Protein AF-A0A3B6KUF3-F1 (afdb_monomer_lite)

Radius of gyration: 17.23 Å; chains: 1; bounding box: 34×40×46 Å

Sequence (89 aa):
MMRDVALFYSELEACGWPKRYTHDLGGGTMYEYDDWLAEQCGQEGIGGWRKAMYIAARKNVVNRPGSYRDEWDDSHLLPQAHQEFTKYF

Structure (mmCIF, N/CA/C/O backbone):
data_AF-A0A3B6KUF3-F1
#
_entry.id   AF-A0A3B6KUF3-F1
#
loop_
_atom_site.group_PDB
_atom_site.id
_atom_site.type_symbol
_atom_site.label_atom_id
_atom_site.label_alt_id
_atom_site.label_comp_id
_atom_site.label_asym_id
_atom_site.label_entity_id
_atom_site.label_seq_id
_atom_site.pdbx_PDB_ins_code
_atom_site.Cartn_x
_atom_site.Cartn_y
_atom_site.Cartn_z
_atom_site.occupancy
_atom_site.B_iso_or_equiv
_atom_site.auth_seq_id
_atom_site.auth_comp_id
_atom_site.auth_asym_id
_atom_site.auth_atom_id
_atom_site.pdbx_PDB_model_num
ATOM 1 N N . MET A 1 1 ? -7.799 -22.132 -10.612 1.00 79.88 1 MET A N 1
ATOM 2 C CA . MET A 1 1 ? -6.477 -22.408 -10.002 1.00 79.88 1 MET A CA 1
ATOM 3 C C . MET A 1 1 ? -5.355 -22.493 -11.041 1.00 79.88 1 MET A C 1
ATOM 5 O O . MET A 1 1 ? -4.652 -21.512 -11.187 1.00 79.88 1 MET A O 1
ATOM 9 N N . MET A 1 2 ? -5.181 -23.577 -11.816 1.00 94.38 2 MET A N 1
ATOM 10 C CA . MET A 1 2 ? -4.099 -23.612 -12.832 1.00 94.38 2 MET A CA 1
ATOM 11 C C . MET A 1 2 ? -4.380 -22.761 -14.076 1.00 94.38 2 MET A C 1
ATOM 13 O O . MET A 1 2 ? -3.456 -22.193 -14.649 1.00 94.38 2 MET A O 1
ATOM 17 N N . ARG A 1 3 ? -5.652 -22.663 -14.488 1.00 96.12 3 ARG A N 1
ATOM 18 C CA . ARG A 1 3 ? -6.056 -21.823 -15.627 1.00 96.12 3 ARG A CA 1
ATOM 19 C C . ARG A 1 3 ? -5.829 -20.338 -15.343 1.00 96.12 3 ARG A C 1
ATOM 21 O O . ARG A 1 3 ? -5.235 -19.670 -16.174 1.00 96.12 3 ARG A O 1
ATOM 28 N N . ASP A 1 4 ? -6.217 -19.864 -14.161 1.00 94.25 4 ASP A N 1
ATOM 29 C CA . ASP A 1 4 ? -6.048 -18.455 -13.769 1.00 94.25 4 ASP A CA 1
ATOM 30 C C . ASP A 1 4 ? -4.568 -18.072 -13.665 1.00 94.25 4 ASP A C 1
ATOM 32 O O . ASP A 1 4 ? -4.167 -17.020 -14.144 1.00 94.25 4 ASP A O 1
ATOM 36 N N . VAL A 1 5 ? -3.726 -18.969 -13.134 1.00 94.44 5 VAL A N 1
ATOM 37 C CA . VAL A 1 5 ? -2.268 -18.767 -13.106 1.00 94.44 5 VAL A CA 1
ATOM 38 C C . VAL A 1 5 ? -1.687 -18.701 -14.520 1.00 94.44 5 VAL A C 1
ATOM 40 O O . VAL A 1 5 ? -0.838 -17.857 -14.792 1.00 94.44 5 VAL A O 1
ATOM 43 N N . ALA A 1 6 ? -2.139 -19.563 -15.436 1.00 96.38 6 ALA A N 1
ATOM 44 C CA . ALA A 1 6 ? -1.688 -19.524 -16.825 1.00 96.38 6 ALA A CA 1
ATOM 45 C C . ALA A 1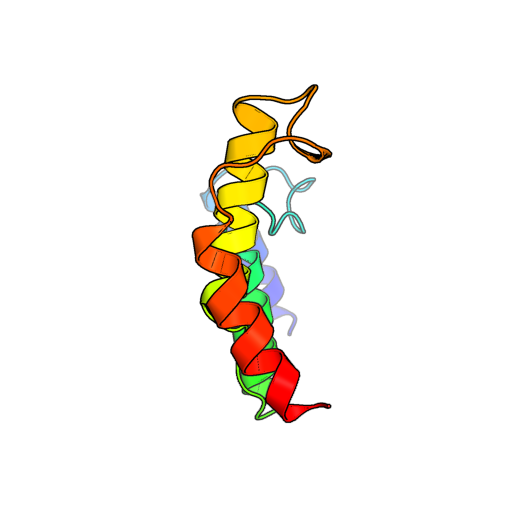 6 ? -2.094 -18.215 -17.522 1.00 96.38 6 ALA A C 1
ATOM 47 O O . ALA A 1 6 ? -1.259 -17.611 -18.189 1.00 96.38 6 ALA A O 1
ATOM 48 N N . LEU A 1 7 ? -3.334 -17.755 -17.313 1.00 96.06 7 LEU A N 1
ATOM 49 C CA . LEU A 1 7 ? -3.816 -16.467 -17.820 1.00 96.06 7 LEU A CA 1
ATOM 50 C C . LEU A 1 7 ? -2.977 -15.307 -17.278 1.00 96.06 7 LEU A C 1
ATOM 52 O O . LEU A 1 7 ? -2.480 -14.508 -18.065 1.00 96.06 7 LEU A O 1
ATOM 56 N N . PHE A 1 8 ? -2.723 -15.280 -15.969 1.00 92.75 8 PHE A N 1
ATOM 57 C CA . PHE A 1 8 ? -1.880 -14.265 -15.341 1.00 92.75 8 PHE A CA 1
ATOM 58 C C . PHE A 1 8 ? -0.468 -14.217 -15.948 1.00 92.75 8 PHE A C 1
ATOM 60 O O . PHE A 1 8 ? 0.029 -13.148 -16.295 1.00 92.75 8 PHE A O 1
ATOM 67 N N . TYR A 1 9 ? 0.185 -15.368 -16.152 1.00 94.62 9 TYR A N 1
ATOM 68 C CA . TYR A 1 9 ? 1.495 -15.392 -16.812 1.00 94.62 9 TYR A CA 1
ATOM 69 C C . TYR A 1 9 ? 1.440 -14.918 -18.270 1.00 94.62 9 TYR A C 1
ATOM 71 O O . TYR A 1 9 ? 2.369 -14.237 -18.704 1.00 94.62 9 TYR A O 1
ATOM 79 N N . SER A 1 10 ? 0.375 -15.238 -19.013 1.00 95.62 10 SER A N 1
ATOM 80 C CA . SER A 1 10 ? 0.173 -14.728 -20.375 1.00 95.62 10 SER A CA 1
ATOM 81 C C . SER A 1 10 ? -0.029 -13.209 -20.407 1.00 95.62 10 SER A C 1
ATOM 83 O O . SER A 1 10 ? 0.498 -12.551 -21.299 1.00 95.62 10 SER A O 1
ATOM 85 N N . GLU A 1 11 ? -0.733 -12.633 -19.431 1.00 93.12 11 GLU A N 1
ATOM 86 C CA . GLU A 1 11 ? -0.902 -11.179 -19.294 1.00 93.12 11 GLU A CA 1
ATOM 87 C C . GLU A 1 11 ? 0.420 -10.476 -18.967 1.00 93.12 11 GLU A C 1
ATOM 89 O O . GLU A 1 11 ? 0.750 -9.460 -19.584 1.00 93.12 11 GLU A O 1
ATOM 94 N N . LEU A 1 12 ? 1.217 -11.043 -18.052 1.00 92.56 12 LEU A N 1
ATOM 95 C CA . LEU A 1 12 ? 2.560 -10.539 -17.753 1.00 92.56 12 LEU A CA 1
ATOM 96 C C . LEU A 1 12 ? 3.458 -10.580 -18.997 1.00 92.56 12 LEU A C 1
ATOM 98 O O . LEU A 1 12 ? 4.159 -9.610 -19.283 1.00 92.56 12 LEU A O 1
ATOM 102 N N . GLU A 1 13 ? 3.424 -11.680 -19.754 1.00 95.06 13 GLU A N 1
ATOM 103 C CA . GLU A 1 13 ? 4.194 -11.830 -20.991 1.00 95.06 13 GLU A CA 1
ATOM 104 C C . GLU A 1 13 ? 3.759 -10.821 -22.062 1.00 95.06 13 GLU A C 1
ATOM 106 O O . GLU A 1 13 ? 4.612 -10.159 -22.654 1.00 95.06 13 GLU A O 1
ATOM 111 N N . ALA A 1 14 ? 2.450 -10.625 -22.251 1.00 95.81 14 ALA A N 1
ATOM 112 C CA . ALA A 1 14 ? 1.905 -9.633 -23.178 1.00 95.81 14 ALA A CA 1
ATOM 113 C C . ALA A 1 14 ? 2.300 -8.191 -22.806 1.00 95.81 14 ALA A C 1
ATOM 115 O O . ALA A 1 14 ? 2.541 -7.369 -23.689 1.00 95.81 14 ALA A O 1
ATOM 116 N N . CYS A 1 15 ? 2.428 -7.892 -21.509 1.00 91.62 15 CYS A N 1
ATOM 117 C CA . CYS A 1 15 ? 2.919 -6.606 -21.010 1.00 91.62 15 CYS A CA 1
ATOM 118 C C . CYS A 1 15 ? 4.457 -6.482 -21.029 1.00 91.62 15 CYS A C 1
ATOM 120 O O . CYS A 1 15 ? 4.991 -5.450 -20.619 1.00 91.62 15 CYS A O 1
ATOM 122 N N . GLY A 1 16 ? 5.187 -7.523 -21.450 1.00 94.00 16 GLY A N 1
ATOM 123 C CA . GLY A 1 16 ? 6.651 -7.555 -21.436 1.00 94.00 16 GLY A CA 1
ATOM 124 C C . GLY A 1 16 ? 7.265 -7.578 -20.030 1.00 94.00 16 GLY A C 1
ATOM 125 O O . GLY A 1 16 ? 8.432 -7.218 -19.864 1.00 94.00 16 GLY A O 1
ATOM 126 N N . TRP A 1 17 ? 6.502 -7.975 -19.007 1.00 91.50 17 TRP A N 1
ATOM 127 C CA . TRP A 1 17 ? 6.956 -7.982 -17.618 1.00 91.50 17 TRP A CA 1
ATOM 128 C C . TRP A 1 17 ? 7.942 -9.128 -17.347 1.00 91.50 17 TRP A C 1
ATOM 130 O O . TRP A 1 17 ? 7.619 -10.303 -17.546 1.00 91.50 17 TRP A O 1
ATOM 140 N N . PRO A 1 18 ? 9.155 -8.837 -16.840 1.00 93.94 18 PRO A N 1
ATOM 141 C CA . PRO A 1 18 ? 10.099 -9.879 -16.458 1.00 93.94 18 PRO A CA 1
ATOM 142 C C . PRO A 1 18 ? 9.554 -10.786 -15.348 1.00 93.94 18 PRO A C 1
ATOM 144 O O . PRO A 1 18 ? 9.081 -10.299 -14.324 1.00 93.94 18 PRO A O 1
ATOM 147 N N . LYS A 1 19 ? 9.759 -12.106 -15.472 1.00 93.38 19 LYS A N 1
ATOM 148 C CA . LYS A 1 19 ? 9.320 -13.115 -14.479 1.00 93.38 19 LYS A CA 1
ATOM 149 C C . LYS A 1 19 ? 9.785 -12.850 -13.040 1.00 93.38 19 LYS A C 1
ATOM 151 O O . LYS A 1 19 ? 9.141 -13.276 -12.092 1.00 93.38 19 LYS A O 1
ATOM 156 N N . ARG A 1 20 ? 10.897 -12.132 -12.845 1.00 94.25 20 ARG A N 1
ATOM 157 C CA . ARG A 1 20 ? 11.365 -11.747 -11.498 1.00 94.25 20 ARG A CA 1
ATOM 158 C C . ARG A 1 20 ? 10.388 -10.827 -10.750 1.00 94.25 20 ARG A C 1
ATOM 160 O O . ARG A 1 20 ? 10.485 -10.736 -9.535 1.00 94.25 20 ARG A O 1
ATOM 167 N N . TYR A 1 21 ? 9.471 -10.169 -11.462 1.00 91.31 21 TYR A N 1
ATOM 168 C CA . TYR A 1 21 ? 8.447 -9.288 -10.900 1.00 91.31 21 TYR A CA 1
ATOM 169 C C . TYR A 1 21 ? 7.063 -9.947 -10.818 1.00 91.31 21 TYR A C 1
ATOM 171 O O . TYR A 1 21 ? 6.090 -9.268 -10.528 1.00 91.31 21 TYR A O 1
ATOM 179 N N . THR A 1 22 ? 6.940 -11.262 -11.043 1.00 92.19 22 THR A N 1
ATOM 180 C CA . THR A 1 22 ? 5.642 -11.971 -11.005 1.00 92.19 22 THR A CA 1
ATOM 181 C C . THR A 1 22 ? 4.875 -11.774 -9.693 1.00 92.19 22 THR A C 1
ATOM 183 O O . THR A 1 22 ? 3.650 -11.805 -9.692 1.00 92.19 22 THR A O 1
ATOM 186 N N . HIS A 1 23 ? 5.580 -11.563 -8.583 1.00 91.25 23 HIS A N 1
ATOM 187 C CA . HIS A 1 23 ? 4.981 -11.333 -7.264 1.00 91.25 23 HIS A CA 1
ATOM 188 C C . HIS A 1 23 ? 5.133 -9.883 -6.788 1.00 91.25 23 HIS A C 1
ATOM 190 O O . HIS A 1 23 ? 4.891 -9.588 -5.620 1.00 91.25 23 HIS A O 1
ATOM 196 N N . ASP A 1 24 ? 5.571 -8.981 -7.668 1.00 89.00 24 ASP A N 1
ATOM 197 C CA . ASP A 1 24 ? 5.675 -7.563 -7.351 1.00 89.00 24 ASP A CA 1
ATOM 198 C C . ASP A 1 24 ? 4.303 -6.898 -7.505 1.00 89.00 24 ASP A C 1
ATOM 200 O O . ASP A 1 24 ? 3.897 -6.487 -8.589 1.00 89.00 24 ASP A O 1
ATOM 204 N N . LEU A 1 25 ? 3.583 -6.809 -6.388 1.00 82.38 25 LEU A N 1
ATOM 205 C CA . LEU A 1 25 ? 2.306 -6.097 -6.274 1.00 82.38 25 LEU A CA 1
ATOM 206 C C . LEU A 1 25 ? 2.502 -4.608 -5.907 1.00 82.38 25 LEU A C 1
ATOM 208 O O . LEU A 1 25 ? 1.539 -3.864 -5.717 1.00 82.38 25 LEU A O 1
ATOM 212 N N . GLY A 1 26 ? 3.756 -4.150 -5.781 1.00 66.38 26 GLY A N 1
ATOM 213 C CA . GLY A 1 26 ? 4.132 -2.835 -5.250 1.00 66.38 26 GLY A CA 1
ATOM 214 C C . GLY A 1 26 ? 3.890 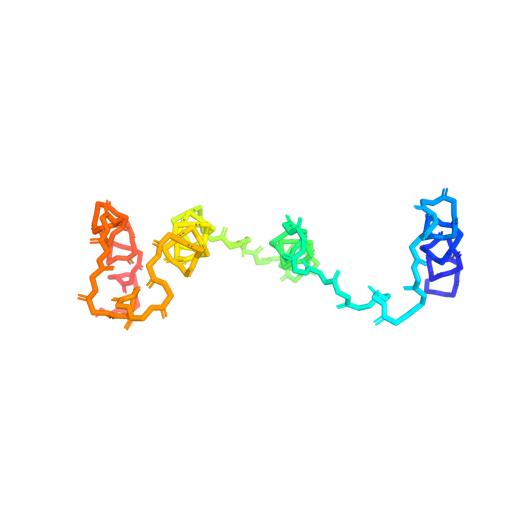-1.655 -6.197 1.00 66.38 26 GLY A C 1
ATOM 215 O O . GLY A 1 26 ? 4.122 -0.508 -5.813 1.00 66.38 26 GLY A O 1
ATOM 216 N N . GLY A 1 27 ? 3.403 -1.916 -7.414 1.00 64.69 27 GLY A N 1
ATOM 217 C CA . GLY A 1 27 ? 3.060 -0.927 -8.442 1.00 64.69 27 GLY A CA 1
ATOM 218 C C . GLY A 1 27 ? 1.685 -0.266 -8.286 1.00 64.69 27 GLY A C 1
ATOM 219 O O . GLY A 1 27 ? 1.204 0.339 -9.238 1.00 64.69 27 GLY A O 1
ATOM 220 N N . GLY A 1 28 ? 1.053 -0.382 -7.114 1.00 63.28 28 GLY A N 1
ATOM 221 C CA . GLY A 1 28 ? -0.263 0.202 -6.840 1.00 63.28 28 GLY A CA 1
ATOM 222 C C . GLY A 1 28 ? -1.439 -0.767 -6.948 1.00 63.28 28 GLY A C 1
ATOM 223 O O . GLY A 1 28 ? -2.558 -0.285 -6.944 1.00 63.28 28 GLY A O 1
ATOM 224 N N . THR A 1 29 ? -1.191 -2.082 -7.024 1.00 70.56 29 THR A N 1
ATOM 225 C CA . THR A 1 29 ? -2.230 -3.135 -7.045 1.00 70.56 29 THR A CA 1
ATOM 226 C C . THR A 1 29 ? -2.326 -3.943 -5.744 1.00 70.56 29 THR A C 1
ATOM 228 O O . THR A 1 29 ? -3.137 -4.862 -5.628 1.00 70.56 29 THR A O 1
ATOM 231 N N . MET A 1 30 ? -1.477 -3.640 -4.754 1.00 82.25 30 MET A N 1
ATOM 232 C CA . MET A 1 30 ? -1.451 -4.354 -3.472 1.00 82.25 30 MET A CA 1
ATOM 233 C C . MET A 1 30 ? -2.797 -4.254 -2.741 1.00 82.25 30 MET A C 1
ATOM 235 O O . MET A 1 30 ? -3.257 -5.240 -2.176 1.00 82.25 30 MET A O 1
ATOM 239 N N . TYR A 1 31 ? -3.456 -3.093 -2.795 1.00 87.19 31 TYR A N 1
ATOM 240 C CA . TYR A 1 31 ? -4.744 -2.892 -2.126 1.00 87.19 31 TYR A CA 1
ATOM 241 C C . TYR A 1 31 ? -5.882 -3.617 -2.813 1.00 87.19 31 TYR A C 1
ATOM 243 O O . TYR A 1 31 ? -6.787 -4.088 -2.148 1.00 87.19 31 TYR A O 1
ATOM 251 N N . GLU A 1 32 ? -5.842 -3.693 -4.133 1.00 88.19 32 GLU A N 1
ATOM 252 C CA . GLU A 1 32 ? -6.814 -4.390 -4.957 1.00 88.19 32 GLU A CA 1
ATOM 253 C C . GLU A 1 32 ? -6.748 -5.891 -4.673 1.00 88.19 32 GLU A C 1
ATOM 255 O O . GLU A 1 32 ? -7.782 -6.544 -4.569 1.00 88.19 32 GLU A O 1
ATOM 260 N N . TYR A 1 33 ? -5.539 -6.427 -4.481 1.00 90.62 33 TYR A N 1
ATOM 261 C CA . TYR A 1 33 ? -5.351 -7.808 -4.051 1.00 90.62 33 TYR A CA 1
ATOM 262 C C . TYR A 1 33 ? -5.854 -8.047 -2.618 1.00 90.62 33 TYR A C 1
ATOM 264 O O . TYR A 1 33 ? -6.569 -9.021 -2.378 1.00 90.62 33 TYR A O 1
ATOM 272 N N . ASP A 1 34 ? -5.524 -7.156 -1.680 1.00 91.50 34 ASP A N 1
ATOM 273 C CA . ASP A 1 34 ? -5.983 -7.255 -0.290 1.00 91.50 34 ASP A CA 1
ATOM 274 C C . ASP A 1 34 ? -7.516 -7.132 -0.179 1.00 91.50 34 ASP A C 1
ATOM 276 O O . ASP A 1 34 ? -8.147 -7.908 0.538 1.00 91.50 34 ASP A O 1
ATOM 280 N N . ASP A 1 35 ? -8.129 -6.203 -0.918 1.00 92.62 35 ASP A N 1
ATOM 281 C CA . ASP A 1 35 ? -9.583 -6.022 -0.979 1.00 92.62 35 ASP A CA 1
ATOM 282 C C . ASP A 1 35 ? -10.266 -7.242 -1.605 1.00 92.62 35 ASP A C 1
ATOM 284 O O . ASP A 1 35 ? -11.277 -7.714 -1.083 1.00 92.62 35 ASP A O 1
ATOM 288 N N . TRP A 1 36 ? -9.695 -7.793 -2.684 1.00 93.25 36 TRP A N 1
ATOM 289 C CA . TRP A 1 36 ? -10.196 -9.022 -3.298 1.00 93.25 36 TRP A CA 1
ATOM 290 C C . TRP A 1 36 ? -10.176 -10.187 -2.302 1.00 93.25 36 TRP A C 1
ATOM 292 O O . TRP A 1 36 ? -11.165 -10.913 -2.188 1.00 93.25 36 TRP A O 1
ATOM 302 N N . LEU A 1 37 ? -9.090 -10.348 -1.535 1.00 94.81 37 LEU A N 1
ATOM 303 C CA . LEU A 1 37 ? -8.998 -11.361 -0.480 1.00 94.81 37 LEU A CA 1
ATOM 304 C C . LEU A 1 37 ? -10.015 -11.131 0.645 1.00 94.81 37 LEU A C 1
ATOM 306 O O . LEU A 1 37 ? -10.648 -12.090 1.096 1.00 94.81 37 LEU A O 1
ATOM 310 N N . ALA A 1 38 ? -10.173 -9.886 1.100 1.00 95.44 38 ALA A N 1
ATOM 311 C CA . ALA A 1 38 ? -11.146 -9.527 2.126 1.00 95.44 38 ALA A CA 1
ATOM 312 C C . ALA A 1 38 ? -12.572 -9.895 1.689 1.00 95.44 38 ALA A C 1
ATOM 314 O O . ALA A 1 38 ? -13.291 -10.542 2.452 1.00 95.44 38 ALA A O 1
ATOM 315 N N . GLU A 1 39 ? -12.936 -9.603 0.436 1.00 95.88 39 GLU A N 1
ATOM 316 C CA . GLU A 1 39 ? -14.222 -9.985 -0.155 1.00 95.88 39 GLU A CA 1
ATOM 317 C C . GLU A 1 39 ? -14.431 -11.507 -0.134 1.00 95.88 39 GLU A C 1
ATOM 319 O O . GLU A 1 39 ? -15.488 -11.974 0.295 1.00 95.88 39 GLU A O 1
ATOM 324 N N . GLN A 1 40 ? -13.409 -12.299 -0.494 1.00 95.50 40 GLN A N 1
ATOM 325 C CA 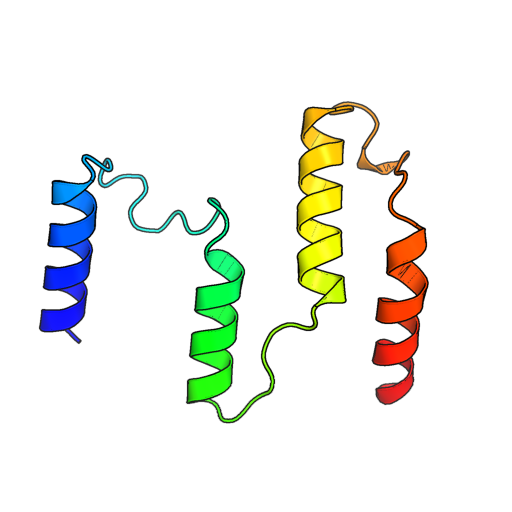. GLN A 1 40 ? -13.495 -13.768 -0.422 1.00 95.50 40 GLN A CA 1
ATOM 326 C C . GLN A 1 40 ? -13.747 -14.279 1.008 1.00 95.50 40 GLN A C 1
ATOM 328 O O . GLN A 1 40 ? -14.283 -15.372 1.195 1.00 95.50 40 GLN A O 1
ATOM 333 N N . CYS A 1 41 ? -13.365 -13.497 2.019 1.00 97.06 41 CYS A N 1
ATOM 334 C CA . CYS A 1 41 ? -13.540 -13.817 3.435 1.00 97.06 41 CYS A CA 1
ATOM 335 C C . CYS A 1 41 ? -14.790 -13.162 4.056 1.00 97.06 41 CYS A C 1
ATOM 337 O O . CYS A 1 41 ? -15.001 -13.276 5.268 1.00 97.06 41 CYS A O 1
ATOM 339 N N . GLY A 1 42 ? -15.598 -12.444 3.266 1.00 96.12 42 GLY A N 1
ATOM 340 C CA . GLY A 1 42 ? -16.730 -11.658 3.764 1.00 96.12 42 GLY A CA 1
ATOM 341 C C . GLY A 1 42 ? -16.317 -10.546 4.736 1.00 96.12 42 GLY A C 1
ATOM 342 O O . GLY A 1 42 ? -17.078 -10.214 5.641 1.00 96.12 42 GLY A O 1
ATOM 343 N N . GLN A 1 43 ? -15.093 -10.033 4.597 1.00 95.19 43 GLN A N 1
ATOM 344 C CA . GLN A 1 43 ? -14.540 -8.945 5.398 1.00 95.19 43 GLN A CA 1
ATOM 345 C C . GLN A 1 43 ? -14.579 -7.628 4.620 1.00 95.19 43 GLN A C 1
ATOM 347 O O . GLN A 1 43 ? -14.617 -7.611 3.389 1.00 95.19 43 GLN A O 1
ATOM 352 N N . GLU A 1 44 ? -14.538 -6.515 5.347 1.00 92.44 44 GLU A N 1
ATOM 353 C CA . GLU A 1 44 ? -14.348 -5.202 4.735 1.00 92.44 44 GLU A CA 1
ATOM 354 C C . GLU A 1 44 ? -12.916 -5.071 4.197 1.00 92.44 44 GLU A C 1
ATOM 356 O O . GLU A 1 44 ? -11.955 -5.545 4.811 1.00 92.44 44 GLU A O 1
ATOM 361 N N . GLY A 1 45 ? -12.783 -4.427 3.037 1.00 90.62 45 GLY A N 1
ATOM 362 C CA . GLY A 1 45 ? -11.488 -4.113 2.442 1.00 90.62 45 GLY A CA 1
ATOM 363 C C . GLY A 1 45 ? -10.693 -3.091 3.258 1.00 90.62 45 GLY A C 1
ATOM 364 O O . GLY A 1 45 ? -11.135 -2.563 4.281 1.00 90.62 45 GLY A O 1
ATOM 365 N N . ILE A 1 46 ? -9.495 -2.769 2.783 1.00 88.50 46 ILE A N 1
ATOM 366 C CA . ILE A 1 46 ? -8.619 -1.809 3.449 1.00 88.50 46 ILE A CA 1
ATOM 367 C C . ILE A 1 46 ? -9.258 -0.413 3.440 1.00 88.50 46 ILE A C 1
ATOM 369 O O . ILE A 1 46 ? -9.574 0.145 2.386 1.00 88.50 46 ILE A O 1
ATOM 373 N N . GLY A 1 47 ? -9.367 0.194 4.627 1.00 85.19 47 GLY A N 1
ATOM 374 C CA . GLY A 1 47 ? -9.875 1.554 4.800 1.00 85.19 47 GLY A CA 1
ATOM 375 C C . GLY A 1 47 ? -9.134 2.586 3.939 1.00 85.19 47 GLY A C 1
ATOM 376 O O . GLY A 1 47 ? -7.905 2.568 3.819 1.00 85.19 47 GLY A O 1
ATOM 377 N N . GLY A 1 48 ? -9.881 3.526 3.350 1.00 89.31 48 GLY A N 1
ATOM 378 C CA . GLY A 1 48 ? -9.342 4.511 2.400 1.00 89.31 48 GLY A CA 1
ATOM 379 C C . GLY A 1 48 ? -8.206 5.375 2.961 1.00 89.31 48 GLY A C 1
ATOM 380 O O . GLY A 1 48 ? -7.255 5.683 2.240 1.00 89.31 48 GLY A O 1
ATOM 381 N N . TRP A 1 49 ? -8.241 5.690 4.261 1.00 93.06 49 TRP A N 1
ATOM 382 C CA . TRP A 1 49 ? -7.168 6.427 4.939 1.00 93.06 49 TRP A CA 1
ATOM 383 C C . TRP A 1 49 ? -5.832 5.675 4.876 1.00 93.06 49 TRP A C 1
ATOM 385 O O . TRP A 1 49 ? -4.786 6.290 4.682 1.00 93.06 49 TRP A O 1
ATOM 395 N N . ARG A 1 50 ? -5.849 4.338 4.965 1.00 92.94 50 ARG A N 1
ATOM 396 C CA . ARG A 1 50 ? -4.636 3.512 4.965 1.00 92.94 50 ARG A CA 1
ATOM 3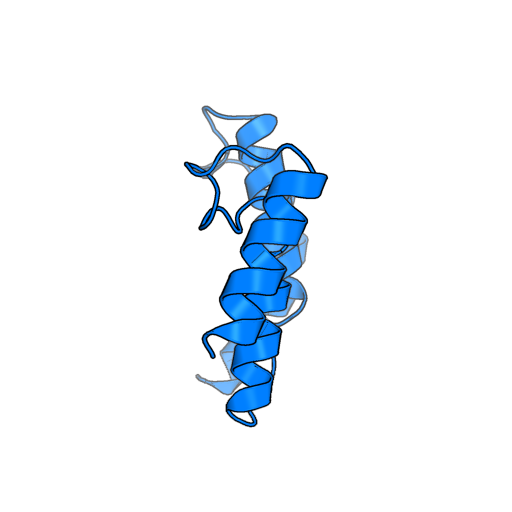97 C C . ARG A 1 50 ? -3.984 3.481 3.585 1.00 92.94 50 ARG A C 1
ATOM 399 O O . ARG A 1 50 ? -2.758 3.561 3.491 1.00 92.94 50 ARG A O 1
ATOM 406 N N . LYS A 1 51 ? -4.793 3.449 2.519 1.00 91.44 51 LYS A N 1
ATOM 407 C CA . LYS A 1 51 ? -4.315 3.593 1.131 1.00 91.44 51 LYS A CA 1
ATOM 408 C C . LYS A 1 51 ? -3.688 4.974 0.916 1.00 91.44 51 LYS A C 1
ATOM 410 O O . LYS A 1 51 ? -2.579 5.078 0.394 1.00 91.44 51 LYS A O 1
ATOM 415 N N . ALA A 1 52 ? -4.356 6.029 1.390 1.00 92.31 52 ALA A N 1
ATOM 416 C CA . ALA A 1 52 ? -3.858 7.400 1.296 1.00 92.31 52 ALA A CA 1
ATOM 417 C C . ALA A 1 52 ? -2.522 7.591 2.039 1.00 92.31 52 ALA A C 1
ATOM 419 O O . ALA A 1 52 ? -1.589 8.166 1.476 1.00 92.31 52 ALA A O 1
A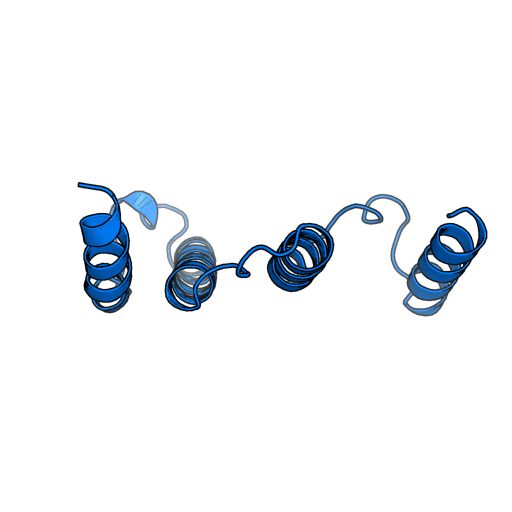TOM 420 N N . MET A 1 53 ? -2.395 7.054 3.259 1.00 94.56 53 MET A N 1
ATOM 421 C CA . MET A 1 53 ? -1.162 7.148 4.050 1.00 94.56 53 MET A CA 1
ATOM 422 C C . MET A 1 53 ? 0.016 6.449 3.373 1.00 94.56 53 MET A C 1
ATOM 424 O O . MET A 1 53 ? 1.121 6.982 3.370 1.00 94.56 53 MET A O 1
ATOM 428 N N . TYR A 1 54 ? -0.186 5.288 2.747 1.00 92.06 54 TYR A N 1
ATOM 429 C CA . TYR A 1 54 ? 0.904 4.642 2.015 1.00 92.06 54 TYR A CA 1
ATOM 430 C C . TYR A 1 54 ? 1.363 5.452 0.804 1.00 92.06 54 TYR A C 1
ATOM 432 O O . TYR A 1 54 ? 2.567 5.600 0.595 1.00 92.06 54 TYR A O 1
ATOM 440 N N . ILE A 1 55 ? 0.429 5.988 0.009 1.00 91.62 55 ILE A N 1
ATOM 441 C CA . ILE A 1 55 ? 0.769 6.816 -1.156 1.00 91.62 55 ILE A CA 1
ATOM 442 C C . ILE A 1 55 ? 1.571 8.041 -0.702 1.00 91.62 55 ILE A C 1
ATOM 444 O O . ILE A 1 55 ? 2.611 8.354 -1.289 1.00 91.62 55 ILE A O 1
ATOM 448 N N . ALA A 1 56 ? 1.130 8.701 0.372 1.00 94.25 56 ALA A N 1
ATOM 449 C CA . ALA A 1 56 ? 1.834 9.835 0.953 1.00 94.25 56 ALA A CA 1
ATOM 450 C C . ALA A 1 56 ? 3.228 9.446 1.473 1.00 94.25 56 ALA A C 1
ATOM 452 O O . ALA A 1 56 ? 4.218 10.075 1.098 1.00 94.25 56 ALA A O 1
ATOM 453 N N . ALA A 1 57 ? 3.343 8.346 2.220 1.00 93.44 57 ALA A N 1
ATOM 454 C CA . ALA A 1 57 ? 4.622 7.842 2.711 1.00 93.44 57 ALA A CA 1
ATOM 455 C C . ALA A 1 57 ? 5.592 7.503 1.566 1.00 93.44 57 ALA A C 1
ATOM 457 O O . ALA A 1 57 ? 6.764 7.875 1.618 1.00 93.44 57 ALA A O 1
ATOM 458 N N . ARG A 1 58 ? 5.122 6.860 0.487 1.00 92.50 58 ARG A N 1
ATOM 459 C CA . ARG A 1 58 ? 5.940 6.581 -0.708 1.00 92.50 58 ARG A CA 1
ATOM 460 C C . ARG A 1 58 ? 6.405 7.864 -1.387 1.00 92.50 58 ARG A C 1
ATOM 462 O O . ARG A 1 58 ? 7.568 7.952 -1.776 1.00 92.50 58 ARG A O 1
ATOM 469 N N . LYS A 1 59 ? 5.536 8.871 -1.483 1.00 94.00 59 LYS A N 1
ATOM 470 C CA . LYS A 1 59 ? 5.905 10.197 -1.991 1.00 94.00 59 LYS A CA 1
ATOM 471 C C . LYS A 1 59 ? 6.964 10.862 -1.105 1.00 94.00 59 LYS A C 1
ATOM 473 O O . LYS A 1 59 ? 7.916 11.427 -1.636 1.00 94.00 59 LYS A O 1
ATOM 478 N N . ASN A 1 60 ? 6.863 10.737 0.217 1.00 96.12 60 ASN A N 1
ATOM 479 C CA . ASN A 1 60 ? 7.863 11.264 1.147 1.00 96.12 60 ASN A CA 1
ATOM 480 C C . ASN A 1 60 ? 9.211 10.538 0.998 1.00 96.12 60 ASN A C 1
ATOM 482 O O . ASN A 1 60 ? 10.243 11.198 0.960 1.00 96.12 60 ASN A O 1
ATOM 486 N N . VAL A 1 61 ? 9.230 9.212 0.810 1.00 95.31 61 VAL A N 1
ATOM 487 C CA . VAL A 1 61 ? 10.471 8.461 0.518 1.00 95.31 61 VAL A CA 1
ATOM 488 C C . VAL A 1 61 ? 11.172 9.003 -0.729 1.00 95.31 61 VAL A C 1
ATOM 490 O O . VAL A 1 61 ? 12.390 9.154 -0.727 1.00 95.31 61 VAL A O 1
ATOM 493 N N . VAL A 1 62 ? 10.414 9.310 -1.786 1.00 94.56 62 VAL A N 1
ATOM 494 C CA . VAL A 1 62 ? 10.964 9.862 -3.035 1.00 94.56 62 VAL A CA 1
ATOM 495 C C . VAL A 1 62 ? 11.456 11.299 -2.846 1.00 94.56 62 VAL A C 1
ATOM 497 O O . VAL A 1 62 ? 12.543 11.639 -3.304 1.00 94.56 62 VAL A O 1
ATOM 500 N N . ASN A 1 63 ? 10.681 12.139 -2.159 1.00 95.88 63 ASN A N 1
ATOM 501 C CA . ASN A 1 63 ? 10.977 13.566 -2.025 1.00 95.88 63 ASN A CA 1
ATOM 502 C C . ASN A 1 63 ? 12.057 13.877 -0.981 1.00 95.88 63 ASN A C 1
ATOM 504 O O . ASN A 1 63 ? 12.766 14.872 -1.109 1.00 95.88 63 ASN A O 1
ATOM 508 N N . ARG A 1 64 ? 12.155 13.066 0.075 1.00 95.69 64 ARG A N 1
ATOM 509 C CA . ARG A 1 64 ? 13.020 13.300 1.241 1.00 95.69 64 ARG A CA 1
ATOM 510 C C . ARG A 1 64 ? 13.576 11.984 1.808 1.00 95.69 64 ARG A C 1
ATOM 512 O O . ARG A 1 64 ? 13.347 11.656 2.971 1.00 95.69 64 ARG A O 1
ATOM 519 N N . PRO A 1 65 ? 14.351 11.211 1.028 1.00 95.94 65 PRO A N 1
ATOM 520 C CA . PRO A 1 65 ? 14.793 9.864 1.412 1.00 95.94 65 PRO A CA 1
ATOM 521 C C . PRO A 1 65 ? 15.572 9.802 2.737 1.00 95.94 65 PRO A C 1
ATOM 523 O O . PRO A 1 65 ? 15.549 8.770 3.404 1.00 95.94 65 PRO A O 1
ATOM 526 N N . GLY A 1 66 ? 16.242 10.893 3.125 1.00 97.75 66 GLY A N 1
ATOM 527 C CA . GLY A 1 66 ? 17.001 10.989 4.374 1.00 97.75 66 GLY A CA 1
ATOM 528 C C . GLY A 1 66 ? 16.197 11.412 5.607 1.00 97.75 66 GLY A C 1
ATOM 529 O O . GLY A 1 66 ? 16.666 11.153 6.708 1.00 97.75 66 GLY A O 1
ATOM 530 N N . SER A 1 67 ? 15.017 12.029 5.446 1.00 97.44 67 SER A N 1
ATOM 531 C CA . SER A 1 67 ? 14.228 12.582 6.566 1.00 97.44 67 SER A CA 1
ATOM 532 C C . SER A 1 67 ? 12.756 12.165 6.583 1.00 97.44 67 SER A C 1
ATOM 534 O O . SER A 1 67 ? 12.050 12.501 7.523 1.00 97.44 67 SER A O 1
ATOM 536 N N . TYR A 1 68 ? 12.266 11.381 5.612 1.00 96.88 68 TYR A N 1
ATOM 537 C CA . TYR A 1 68 ? 10.838 11.024 5.501 1.00 96.88 68 TYR A CA 1
ATOM 538 C C . TYR A 1 68 ? 10.231 10.331 6.730 1.00 96.88 68 TYR A C 1
ATOM 540 O O . TYR A 1 68 ? 9.009 10.265 6.847 1.00 96.88 68 TYR A O 1
ATOM 548 N N . ARG A 1 69 ? 11.070 9.747 7.596 1.00 96.50 69 ARG A N 1
ATOM 549 C CA . ARG A 1 69 ? 10.637 9.097 8.840 1.00 96.50 69 ARG A CA 1
ATOM 550 C C . ARG A 1 69 ? 10.398 10.088 9.974 1.00 96.50 69 ARG A C 1
ATOM 552 O O . ARG A 1 69 ? 9.628 9.772 10.871 1.00 96.50 69 ARG A O 1
ATOM 559 N N . ASP A 1 70 ? 11.043 11.244 9.912 1.00 97.69 70 ASP A N 1
ATOM 560 C CA . ASP A 1 70 ? 10.995 12.288 10.933 1.00 97.69 70 ASP A CA 1
ATOM 561 C C . ASP A 1 70 ? 10.153 13.492 10.467 1.00 97.69 70 ASP A C 1
ATOM 563 O O . ASP A 1 70 ? 9.597 14.216 11.288 1.00 97.69 70 ASP A O 1
ATOM 567 N N . GLU A 1 71 ? 10.016 13.688 9.149 1.00 95.62 71 GLU A N 1
ATOM 568 C CA . GLU A 1 71 ? 9.350 14.835 8.525 1.00 95.62 71 GLU A CA 1
ATOM 569 C C . GLU A 1 71 ? 8.319 14.400 7.469 1.00 95.62 71 GLU A C 1
ATOM 571 O O . GLU A 1 71 ? 8.652 13.770 6.457 1.00 95.62 71 GLU A O 1
ATOM 576 N N . TRP A 1 72 ? 7.054 14.790 7.650 1.00 95.31 72 TRP A N 1
ATOM 577 C CA . TRP A 1 72 ? 5.961 14.443 6.739 1.00 95.31 72 TRP A CA 1
ATOM 578 C C . TRP A 1 72 ? 4.835 15.496 6.736 1.00 95.31 72 TRP A C 1
ATOM 580 O O . TRP A 1 72 ? 4.573 16.140 7.750 1.00 95.31 72 TRP A O 1
ATOM 590 N N . ASP A 1 73 ? 4.165 15.681 5.590 1.00 92.62 73 ASP A N 1
ATOM 591 C CA . ASP A 1 73 ? 3.120 16.716 5.393 1.00 92.62 73 ASP A CA 1
ATOM 592 C C . ASP A 1 73 ? 1.694 16.127 5.356 1.00 92.62 73 ASP A C 1
ATOM 594 O O . ASP A 1 73 ? 0.697 16.805 5.097 1.00 92.62 73 ASP A O 1
ATOM 598 N N . ASP A 1 74 ? 1.577 14.828 5.608 1.00 94.94 74 ASP A N 1
ATOM 599 C CA . ASP A 1 74 ? 0.354 14.031 5.536 1.00 94.94 74 ASP A CA 1
ATOM 600 C C . ASP A 1 74 ? -0.297 13.782 6.903 1.00 94.94 74 ASP A C 1
ATOM 602 O O . ASP A 1 74 ? -1.187 12.946 7.036 1.00 94.94 74 ASP A O 1
ATOM 606 N N . SER A 1 75 ? 0.054 14.582 7.915 1.00 95.56 75 SER A N 1
ATOM 607 C CA . SER A 1 75 ? -0.567 14.540 9.250 1.00 95.56 75 SER A CA 1
ATOM 608 C C . SER A 1 75 ? -2.088 14.735 9.230 1.00 95.56 75 SER A C 1
ATOM 610 O O . SER A 1 75 ? -2.780 14.284 10.138 1.00 95.56 75 SER A O 1
ATOM 612 N N . HIS A 1 76 ? -2.636 15.353 8.178 1.00 94.81 76 HIS A N 1
ATOM 613 C CA . HIS A 1 76 ? -4.081 15.484 7.971 1.00 94.81 76 HIS A CA 1
ATOM 614 C C . HIS A 1 76 ? -4.801 14.137 7.753 1.00 94.81 76 HIS A C 1
ATOM 616 O O . HIS A 1 76 ? -6.024 14.090 7.864 1.00 94.81 76 HIS A O 1
ATOM 622 N N . LEU A 1 77 ? -4.072 13.048 7.472 1.00 95.06 77 LEU A N 1
ATOM 623 C CA . LEU A 1 77 ? -4.617 11.690 7.347 1.00 95.06 77 LEU A CA 1
ATOM 624 C C . LEU A 1 77 ? -4.761 10.974 8.702 1.00 95.06 77 LEU A C 1
ATOM 626 O O . LEU A 1 77 ? -5.552 10.038 8.821 1.00 95.06 77 LEU A O 1
ATOM 630 N N . LEU A 1 78 ? -4.045 11.427 9.740 1.00 95.19 78 LEU A N 1
ATOM 631 C CA . LEU A 1 78 ? -4.052 10.802 11.069 1.00 95.19 78 LEU A CA 1
ATOM 632 C C . LEU A 1 78 ? -5.435 10.779 11.747 1.00 95.19 78 LEU A C 1
ATOM 634 O O . LEU A 1 78 ? -5.776 9.745 12.323 1.00 95.19 78 LEU A O 1
ATOM 638 N N . PRO A 1 79 ? -6.269 11.842 11.686 1.00 95.94 79 PRO A N 1
ATOM 639 C CA . PRO A 1 79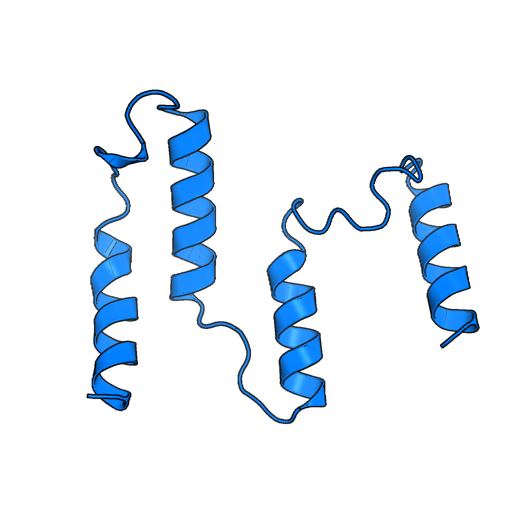 ? -7.568 11.837 12.357 1.00 95.94 79 PRO A CA 1
ATOM 640 C C . PRO A 1 79 ? -8.489 10.697 11.909 1.00 95.94 79 PRO A C 1
ATOM 642 O O . PRO A 1 79 ? -9.178 10.118 12.744 1.00 95.94 79 PRO A O 1
ATOM 645 N N . GLN A 1 80 ? -8.474 10.337 10.619 1.00 93.50 80 GLN A N 1
ATOM 646 C CA . GLN A 1 80 ? -9.301 9.244 10.091 1.00 93.50 80 GLN A CA 1
ATOM 647 C C . GLN A 1 80 ? -8.857 7.886 10.644 1.00 93.50 80 GLN A C 1
ATOM 649 O O . GLN A 1 80 ? -9.695 7.095 11.072 1.00 93.50 80 GLN A O 1
ATOM 654 N N . ALA A 1 81 ? -7.542 7.650 10.702 1.00 94.31 81 ALA A N 1
ATOM 655 C CA . ALA A 1 81 ? -6.979 6.448 11.309 1.00 94.31 81 ALA A CA 1
ATOM 656 C C . ALA A 1 81 ? -7.354 6.351 12.796 1.00 94.31 81 ALA A C 1
ATOM 658 O O . ALA A 1 81 ? -7.861 5.330 13.256 1.00 94.31 81 ALA A O 1
ATOM 659 N N . HIS A 1 82 ? -7.165 7.443 13.544 1.00 95.50 82 HIS A N 1
ATOM 660 C CA . HIS A 1 82 ? -7.488 7.491 14.968 1.00 95.50 82 HIS A CA 1
ATOM 661 C C . HIS A 1 82 ? -8.973 7.252 15.244 1.00 95.50 82 HIS A C 1
ATOM 663 O O . HIS A 1 82 ? -9.293 6.492 16.154 1.00 95.50 82 HIS A O 1
ATOM 669 N N . GLN A 1 83 ? -9.867 7.844 14.449 1.00 94.56 83 GLN A N 1
ATOM 670 C CA . GLN A 1 83 ? -11.308 7.624 14.566 1.00 94.56 83 GLN A CA 1
ATOM 671 C C . GLN A 1 83 ? -11.697 6.161 14.314 1.00 94.56 83 GLN A C 1
ATOM 673 O O . GLN A 1 83 ? -12.614 5.650 14.949 1.00 94.56 83 GLN A O 1
ATOM 678 N N . GLU A 1 84 ? -11.031 5.464 13.393 1.00 92.50 84 GLU A N 1
ATOM 679 C CA . GLU A 1 84 ? -11.300 4.040 13.186 1.00 92.50 84 GLU A CA 1
ATOM 680 C C . GLU A 1 84 ? -10.793 3.196 14.359 1.00 92.50 84 GLU A C 1
ATOM 682 O O . GLU A 1 84 ? -11.484 2.279 14.803 1.00 92.50 84 GLU A O 1
ATOM 687 N N . PHE A 1 85 ? -9.630 3.539 14.916 1.00 94.38 85 PHE A N 1
ATOM 688 C CA . PHE A 1 85 ? -9.063 2.825 16.056 1.00 94.38 85 PHE A CA 1
ATOM 689 C C . PHE A 1 85 ? -9.910 2.928 17.327 1.00 94.38 85 PHE A C 1
ATOM 691 O O . PHE A 1 85 ? -9.919 1.970 18.095 1.00 94.38 85 PHE A O 1
ATOM 698 N N . THR A 1 86 ? -10.696 3.994 17.530 1.00 95.62 86 THR A N 1
ATOM 699 C CA . THR A 1 86 ? -11.613 4.078 18.688 1.00 95.62 86 THR A CA 1
ATOM 700 C C . THR A 1 86 ? -12.717 3.020 18.675 1.00 95.62 86 THR A C 1
ATOM 702 O O . THR A 1 86 ? -13.450 2.895 19.643 1.00 95.62 86 THR A O 1
ATOM 705 N N . LYS A 1 87 ? -12.902 2.274 17.579 1.00 92.50 87 LYS A N 1
ATOM 706 C CA . LYS A 1 87 ? -13.831 1.134 17.557 1.00 92.50 87 LYS A CA 1
ATOM 707 C C . LYS A 1 87 ? -13.295 -0.071 18.340 1.00 92.50 87 LYS A C 1
ATOM 709 O O . LYS A 1 87 ? -14.066 -0.970 18.659 1.00 92.50 87 LYS A O 1
ATOM 714 N N . TYR A 1 88 ? -11.989 -0.104 18.603 1.00 90.19 88 TYR A N 1
ATOM 715 C CA . TYR A 1 88 ? -11.280 -1.251 19.174 1.00 90.19 88 TYR A CA 1
ATOM 716 C C . TYR A 1 88 ? -10.670 -0.972 20.558 1.00 90.19 88 TYR A C 1
ATOM 718 O O . TYR A 1 88 ? -10.061 -1.873 21.136 1.00 90.19 88 TYR A O 1
ATOM 726 N N . PHE A 1 89 ? -10.839 0.245 21.083 1.00 77.69 89 PHE A N 1
ATOM 727 C CA . PHE A 1 89 ? -10.390 0.698 22.403 1.00 77.69 89 PHE A CA 1
ATOM 728 C C . PHE A 1 89 ? -11.536 1.411 23.116 1.00 77.69 89 PHE A C 1
ATOM 730 O O . PHE A 1 89 ? -11.655 1.231 24.347 1.00 77.69 89 PHE A O 1
#

pLDDT: mean 91.91, std 6.66, range [63.28, 97.75]

Foldseek 3Di:
DVVVVVVLVVVCVVVVHDPVCSVVCVPLCPQVVQCVVCVVVVHHGDDPLVSVVVVQLVVLCVVPVPCSVPDGDVVVSVVVVVVVCVVVD

Organism: Triticum aestivum (NCBI:txid4565)

Secondary structure (DSSP, 8-state):
-HHHHHHHHHHHHHTT--GGGTT--TTTTHHHHHHHHHHHTT-----HHHHHHHHHHHHHHHH-TTTTTT--S-GGGHHHHHHHHTT--